Protein AF-A0A3M1Z5N7-F1 (afdb_monomer)

Mean predicted aligned error: 7.73 Å

Secondary structure (DSSP, 8-state):
---PEEEEEGGGTEEEEE-SS--HHHHHHHHHHHHHHHHHH----TTHHHHHHHHHHHEEEEEE---TT--HHHHHHHHHHHHHHTT--HHHHHHHHHHHS-HHHHHHHHHHHHHHTTS----------------

Sequence (135 aa):
MNKTVTKTGLGGILTFHILPYRTVKGDADAMGMAEQIKKITGRDDGWFPLHYSQRLAYTEDIEFEWADNIPDYFKLFETWWDMVKEGVSPAECYMFYIDNVPNQITYEWQEALNDAHKIWKPPSEQMPDEEAEKN

Solvent-accessible surface area (backbone atoms only — not comparable to full-atom values): 7906 Å² total; per-residue (Å²): 132,86,72,66,38,79,42,73,38,86,94,66,33,32,36,38,32,25,50,31,48,73,49,74,66,45,53,50,52,10,48,53,49,23,51,48,29,34,69,72,67,68,58,84,67,76,65,50,48,40,56,53,26,42,52,55,60,40,43,80,46,75,47,80,51,81,56,98,83,60,61,68,59,62,53,46,46,53,54,48,50,49,39,54,76,72,62,52,53,71,44,60,47,46,54,53,40,74,76,51,44,56,68,67,60,56,50,52,53,48,50,48,50,52,61,39,35,70,56,73,53,67,72,75,74,79,66,75,80,90,76,84,85,85,133

pLDDT: mean 83.8, std 15.62, range [37.97, 97.44]

Radius of gyration: 17.46 Å; Cα contacts (8 Å, |Δi|>4): 145; chains: 1; bounding box: 49×44×44 Å

Foldseek 3Di:
DQQWDWDADDVRFKIWGWRLEDDPVLLVQLVVLLVVLCVPVVDCPDCVSSLVSSLVSTTPDMGGRDDPPDDCLVVLVVVLRVCVVVCPRSNVSVVSCVVRPDVRVVVRSSVVHVVSHPPHDDPPPPPPPPPPPDD

Structure (mmCIF, N/CA/C/O backbone):
data_AF-A0A3M1Z5N7-F1
#
_entry.id   AF-A0A3M1Z5N7-F1
#
loop_
_atom_site.group_PDB
_atom_site.id
_atom_site.type_symbol
_atom_site.label_atom_id
_atom_site.label_alt_id
_atom_site.label_comp_id
_atom_site.label_asym_id
_atom_site.label_entity_id
_atom_site.label_seq_id
_atom_site.pdbx_PDB_ins_code
_atom_site.Cartn_x
_atom_site.Cartn_y
_atom_site.Cartn_z
_atom_site.occupancy
_atom_site.B_iso_or_equiv
_atom_site.auth_seq_id
_atom_site.auth_comp_id
_atom_site.auth_asym_id
_atom_site.auth_atom_id
_atom_site.pdbx_PDB_model_num
ATOM 1 N N . MET A 1 1 ? 17.106 14.454 -3.289 1.00 45.56 1 MET A N 1
ATOM 2 C CA . MET A 1 1 ? 16.217 13.491 -3.970 1.00 45.56 1 MET A CA 1
ATOM 3 C C . MET A 1 1 ? 16.535 12.116 -3.428 1.00 45.56 1 MET A C 1
ATOM 5 O O . MET A 1 1 ? 17.665 11.664 -3.585 1.00 45.56 1 MET A O 1
ATOM 9 N N . ASN A 1 2 ? 15.584 11.512 -2.724 1.00 53.91 2 ASN A N 1
ATOM 10 C CA . ASN A 1 2 ? 15.724 10.142 -2.249 1.00 53.91 2 ASN A CA 1
ATOM 11 C C . ASN A 1 2 ? 15.600 9.228 -3.469 1.00 53.91 2 ASN A C 1
ATOM 13 O O . ASN A 1 2 ? 14.726 9.443 -4.300 1.00 53.91 2 ASN A O 1
ATOM 17 N N . LYS A 1 3 ? 16.547 8.30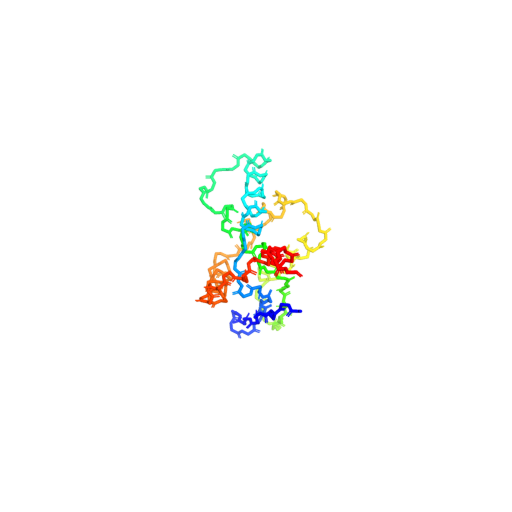7 -3.654 1.00 66.62 3 LYS A N 1
ATOM 18 C CA . LYS A 1 3 ? 16.552 7.428 -4.827 1.00 66.62 3 LYS A CA 1
ATOM 19 C C . LYS A 1 3 ? 15.539 6.315 -4.604 1.00 66.62 3 LYS A C 1
ATOM 21 O O . LYS A 1 3 ? 15.826 5.411 -3.833 1.00 66.62 3 LYS A O 1
ATOM 26 N N . THR A 1 4 ? 14.397 6.378 -5.262 1.00 79.12 4 THR A N 1
ATOM 27 C CA . THR A 1 4 ? 13.425 5.285 -5.320 1.00 79.12 4 THR A CA 1
ATOM 28 C C . THR A 1 4 ? 14.079 4.019 -5.879 1.00 79.12 4 THR A C 1
ATOM 30 O O . THR A 1 4 ? 14.937 4.088 -6.764 1.00 79.12 4 THR A O 1
ATOM 33 N N . VAL A 1 5 ? 13.713 2.859 -5.337 1.00 82.44 5 VAL A N 1
ATOM 34 C CA . VAL A 1 5 ? 14.120 1.550 -5.850 1.00 82.44 5 VAL A CA 1
ATOM 35 C C . VAL A 1 5 ? 12.963 0.962 -6.633 1.00 82.44 5 VAL A C 1
ATOM 37 O O . VAL A 1 5 ? 11.873 0.774 -6.103 1.00 82.44 5 VAL A O 1
ATOM 40 N N . THR A 1 6 ? 13.241 0.636 -7.887 1.00 85.69 6 THR A N 1
ATOM 41 C CA . THR A 1 6 ? 12.292 -0.007 -8.788 1.00 85.69 6 THR A CA 1
ATOM 42 C C . THR A 1 6 ? 12.405 -1.526 -8.662 1.00 85.69 6 THR A C 1
ATOM 44 O O . THR A 1 6 ? 13.504 -2.088 -8.748 1.00 85.69 6 THR A O 1
ATOM 47 N N . LYS A 1 7 ? 11.276 -2.202 -8.436 1.00 81.44 7 LYS A N 1
ATOM 48 C CA . LYS A 1 7 ? 11.183 -3.665 -8.335 1.00 81.44 7 LYS A CA 1
ATOM 49 C C . LYS A 1 7 ? 10.051 -4.183 -9.204 1.00 81.44 7 LYS A C 1
ATOM 51 O O . LYS A 1 7 ? 8.897 -3.860 -8.963 1.00 81.44 7 LYS A O 1
ATOM 56 N N . THR A 1 8 ? 10.382 -5.034 -10.164 1.00 81.06 8 THR A N 1
ATOM 57 C CA . THR A 1 8 ? 9.388 -5.678 -11.023 1.00 81.06 8 THR A CA 1
ATOM 58 C C . THR A 1 8 ? 8.936 -7.009 -10.413 1.00 81.06 8 THR A C 1
ATOM 60 O O . THR A 1 8 ? 9.777 -7.826 -10.034 1.00 81.06 8 THR A O 1
ATOM 63 N N . GLY A 1 9 ? 7.623 -7.213 -10.304 1.00 75.19 9 GLY A N 1
ATOM 64 C CA . GLY A 1 9 ? 6.963 -8.423 -9.806 1.00 75.19 9 GLY A CA 1
ATOM 65 C C . GLY A 1 9 ? 6.115 -9.118 -10.881 1.00 75.19 9 GLY A C 1
ATOM 66 O O . GLY A 1 9 ? 6.012 -8.645 -12.014 1.00 75.19 9 GLY A O 1
ATOM 67 N N . LEU A 1 10 ? 5.525 -10.266 -10.532 1.00 70.31 10 LEU A N 1
ATOM 68 C CA . LEU A 1 10 ? 4.569 -11.039 -11.340 1.00 70.31 10 LEU A CA 1
ATOM 69 C C . LEU A 1 10 ? 4.993 -11.279 -12.799 1.00 70.31 10 LEU A C 1
ATOM 71 O O . LEU A 1 10 ? 4.208 -11.139 -13.735 1.00 70.31 10 LEU A O 1
ATOM 75 N N . GLY A 1 11 ? 6.256 -11.646 -13.017 1.00 67.88 11 GLY A N 1
ATOM 76 C CA . GLY A 1 11 ? 6.748 -11.975 -14.358 1.00 67.88 11 GLY A CA 1
ATOM 77 C C . GLY A 1 11 ? 6.873 -10.779 -15.308 1.00 67.88 11 GLY A C 1
ATOM 78 O O . GLY A 1 11 ? 6.934 -10.993 -16.515 1.00 67.88 11 GLY A O 1
ATOM 79 N N . GLY A 1 12 ? 6.931 -9.547 -14.788 1.00 76.00 12 GLY A N 1
ATOM 80 C CA . GLY A 1 12 ? 7.161 -8.346 -15.598 1.00 76.00 12 GLY A CA 1
ATOM 81 C C . GLY A 1 12 ? 6.019 -7.333 -15.590 1.00 76.00 12 GLY A C 1
ATOM 82 O O . GLY A 1 12 ? 6.225 -6.214 -16.028 1.00 76.00 12 GLY A O 1
ATOM 83 N N . ILE A 1 13 ? 4.836 -7.713 -15.105 1.00 85.25 13 ILE A N 1
ATOM 84 C CA . ILE A 1 13 ? 3.598 -6.941 -15.319 1.00 85.25 13 ILE A CA 1
ATOM 85 C C . ILE A 1 13 ? 3.318 -5.885 -14.245 1.00 85.25 13 ILE A C 1
ATOM 87 O O . ILE A 1 13 ? 2.443 -5.047 -14.432 1.00 85.25 13 ILE A O 1
ATOM 91 N N . LEU A 1 14 ? 4.015 -5.947 -13.108 1.00 87.81 14 LEU A N 1
ATOM 92 C CA . LEU A 1 14 ? 3.936 -4.939 -12.054 1.00 87.81 14 LEU A CA 1
ATOM 93 C C . LEU A 1 14 ? 5.319 -4.385 -11.785 1.00 87.81 14 LEU A C 1
ATOM 95 O O . LEU A 1 14 ? 6.253 -5.160 -11.585 1.00 87.81 14 LEU A O 1
ATOM 99 N N . THR A 1 15 ? 5.425 -3.071 -11.661 1.00 90.94 15 THR A N 1
ATOM 100 C CA . THR A 1 15 ? 6.653 -2.415 -11.225 1.00 90.94 15 THR A CA 1
ATOM 101 C C . THR A 1 15 ? 6.359 -1.524 -10.024 1.00 90.94 15 THR A C 1
ATOM 103 O O . THR A 1 15 ? 5.608 -0.561 -10.112 1.00 90.94 15 THR A O 1
ATOM 106 N N . PHE A 1 16 ? 6.952 -1.859 -8.879 1.00 91.50 16 PHE A N 1
ATOM 107 C CA . PHE A 1 16 ? 6.838 -1.104 -7.636 1.00 91.50 16 PHE A CA 1
ATOM 108 C C . PHE A 1 16 ? 7.968 -0.081 -7.527 1.00 91.50 16 PHE A C 1
ATOM 110 O O . PHE A 1 16 ? 9.147 -0.431 -7.654 1.00 91.50 16 PHE A O 1
ATOM 117 N N . HIS A 1 17 ? 7.609 1.156 -7.209 1.00 92.56 17 HIS A N 1
ATOM 118 C CA . HIS A 1 17 ? 8.526 2.252 -6.918 1.00 92.56 17 HIS A CA 1
ATOM 119 C C . HIS A 1 17 ? 8.552 2.485 -5.413 1.00 92.56 17 HIS A C 1
ATOM 121 O O . HIS A 1 17 ? 7.606 3.009 -4.833 1.00 92.56 17 HIS A O 1
ATOM 127 N N . ILE A 1 18 ? 9.615 2.021 -4.761 1.00 91.00 18 ILE A N 1
ATOM 128 C CA . ILE A 1 18 ? 9.675 1.882 -3.304 1.00 91.00 18 ILE A CA 1
ATOM 129 C C . ILE A 1 18 ? 10.743 2.801 -2.711 1.00 91.00 18 ILE A C 1
ATOM 131 O O . ILE A 1 18 ? 11.869 2.883 -3.212 1.00 91.00 18 ILE A O 1
ATOM 135 N N . LEU A 1 19 ? 10.425 3.442 -1.587 1.00 88.38 19 LEU A N 1
ATOM 136 C CA . LEU A 1 19 ? 11.416 4.140 -0.772 1.00 88.38 19 LEU A CA 1
ATOM 137 C C . LEU A 1 19 ? 12.437 3.129 -0.216 1.00 88.38 19 LEU A C 1
ATOM 139 O O . LEU A 1 19 ? 12.051 2.189 0.469 1.00 88.38 19 LEU A O 1
ATOM 143 N N . PRO A 1 20 ? 13.753 3.290 -0.442 1.00 82.81 20 PRO A N 1
ATOM 144 C CA . PRO A 1 20 ? 14.743 2.273 -0.062 1.00 82.81 20 PRO A CA 1
ATOM 145 C C . PRO A 1 20 ? 15.045 2.181 1.437 1.00 82.81 20 PRO A C 1
ATOM 147 O O . PRO A 1 20 ? 15.872 1.369 1.846 1.00 82.81 20 PRO A O 1
ATOM 150 N N . TYR A 1 21 ? 14.447 3.024 2.273 1.00 82.56 21 TYR A N 1
ATOM 151 C CA . TYR A 1 21 ? 14.736 3.056 3.701 1.00 82.56 21 TYR A CA 1
ATOM 152 C C . TYR A 1 21 ? 13.471 3.317 4.512 1.00 82.56 21 TYR A C 1
ATOM 154 O O . TYR A 1 21 ? 12.559 4.034 4.100 1.00 82.56 21 TYR A O 1
ATOM 162 N N . ARG A 1 22 ? 13.478 2.782 5.733 1.00 84.81 22 ARG A N 1
ATOM 163 C CA . ARG A 1 22 ? 12.451 3.052 6.736 1.00 84.81 22 ARG A CA 1
ATOM 164 C C . ARG A 1 22 ? 12.778 4.315 7.517 1.00 84.81 22 ARG A C 1
ATOM 166 O O . ARG A 1 22 ? 13.941 4.649 7.736 1.00 84.81 22 ARG A O 1
ATOM 173 N N . THR A 1 23 ? 11.734 4.988 7.969 1.00 84.88 23 THR A N 1
ATOM 174 C CA . THR A 1 23 ? 11.813 6.181 8.816 1.00 84.88 23 THR A CA 1
ATOM 175 C C . THR A 1 23 ? 10.838 6.040 9.972 1.00 84.88 23 THR A C 1
ATOM 177 O O . THR A 1 23 ? 9.774 5.442 9.808 1.00 84.88 23 THR A O 1
ATOM 180 N N . VAL A 1 24 ? 11.170 6.642 11.119 1.00 86.81 24 VAL A N 1
ATOM 181 C CA . VAL A 1 24 ? 10.281 6.671 12.293 1.00 86.81 24 VAL A CA 1
ATOM 182 C C . VAL A 1 24 ? 8.921 7.263 11.924 1.00 86.81 24 VAL A C 1
ATOM 184 O O . VAL A 1 24 ? 7.890 6.718 12.304 1.00 86.81 24 VAL A O 1
ATOM 187 N N . LYS A 1 25 ? 8.909 8.338 11.123 1.00 87.94 25 LYS A N 1
ATOM 188 C CA . LYS A 1 25 ? 7.668 8.955 10.644 1.00 87.94 25 LYS A CA 1
ATOM 189 C C . LYS A 1 25 ? 6.834 7.988 9.795 1.00 87.94 25 LYS 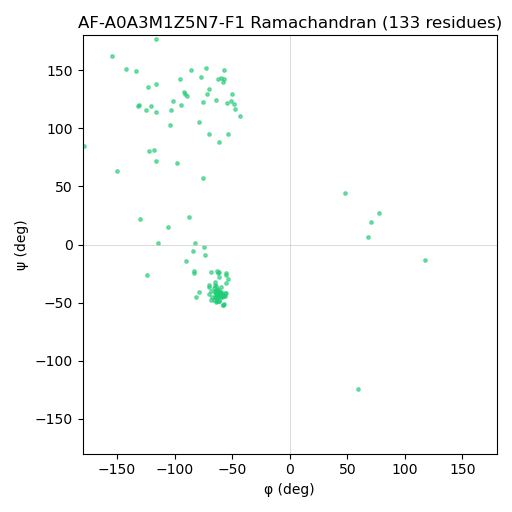A C 1
ATOM 191 O O . LYS A 1 25 ? 5.649 7.853 10.059 1.00 87.94 25 LYS A O 1
ATOM 196 N N . GLY A 1 26 ? 7.435 7.311 8.813 1.00 89.12 26 GLY A N 1
ATOM 197 C CA . GLY A 1 26 ? 6.699 6.387 7.942 1.00 89.12 26 GLY A CA 1
ATOM 198 C C . GLY A 1 26 ? 6.095 5.210 8.711 1.00 89.12 26 GLY A C 1
ATOM 199 O O . GLY A 1 26 ? 4.956 4.825 8.462 1.00 89.12 26 GLY A O 1
ATOM 200 N N . ASP A 1 27 ? 6.814 4.691 9.710 1.00 91.50 27 ASP A N 1
ATOM 201 C CA . ASP A 1 27 ? 6.293 3.636 10.580 1.00 91.50 27 ASP A CA 1
ATOM 202 C C . ASP A 1 27 ? 5.153 4.145 11.477 1.00 91.50 27 ASP A C 1
ATOM 204 O O . ASP A 1 27 ? 4.152 3.449 11.650 1.00 91.50 27 ASP A O 1
ATOM 208 N N . ALA A 1 28 ? 5.262 5.368 12.006 1.00 92.19 28 ALA A N 1
ATOM 209 C CA . ALA A 1 28 ? 4.193 5.996 12.780 1.00 92.19 28 ALA A CA 1
ATOM 210 C C . ALA A 1 28 ? 2.937 6.258 11.928 1.00 92.19 28 ALA A C 1
ATOM 212 O O . ALA A 1 28 ? 1.826 5.983 12.381 1.00 92.19 28 ALA A O 1
ATOM 213 N N . ASP A 1 29 ? 3.104 6.726 10.686 1.00 92.88 29 ASP A N 1
ATOM 214 C CA . ASP A 1 29 ? 2.003 6.920 9.736 1.00 92.88 29 ASP A CA 1
ATOM 215 C C . ASP A 1 29 ? 1.309 5.576 9.433 1.00 92.88 29 ASP A C 1
ATOM 217 O O . ASP A 1 29 ? 0.079 5.483 9.466 1.00 92.88 29 ASP A O 1
ATOM 221 N N . ALA A 1 30 ? 2.087 4.509 9.208 1.00 94.88 30 ALA A N 1
ATOM 222 C CA . ALA A 1 30 ? 1.557 3.168 8.965 1.00 94.88 30 ALA A CA 1
ATOM 223 C C . ALA A 1 30 ? 0.785 2.613 10.175 1.00 94.88 30 ALA A C 1
ATOM 225 O O . ALA A 1 30 ? -0.291 2.030 10.012 1.00 94.88 30 ALA A O 1
ATOM 226 N N . MET A 1 31 ? 1.301 2.816 11.392 1.00 95.81 31 MET A N 1
ATOM 227 C CA . MET A 1 31 ? 0.603 2.448 12.626 1.00 95.81 31 MET A CA 1
ATOM 228 C C . MET A 1 31 ? -0.716 3.210 12.778 1.00 95.81 31 MET A C 1
ATOM 230 O O . MET A 1 31 ? -1.753 2.586 13.001 1.00 95.81 31 MET A O 1
ATOM 234 N N . GLY A 1 32 ? -0.702 4.534 12.590 1.00 95.50 32 GLY A N 1
ATOM 235 C CA . GLY A 1 32 ? -1.909 5.360 12.675 1.00 95.50 32 GLY A CA 1
ATOM 236 C C . GLY A 1 32 ? -2.976 4.946 11.657 1.00 95.50 32 GLY A C 1
ATOM 237 O O . GLY A 1 32 ? -4.156 4.838 11.995 1.00 95.50 32 GLY A O 1
ATOM 238 N N . MET A 1 33 ? -2.564 4.624 10.427 1.00 95.88 33 MET A N 1
ATOM 239 C CA . MET A 1 33 ? -3.466 4.097 9.402 1.00 95.88 33 MET A CA 1
ATOM 240 C C . MET A 1 33 ? -4.059 2.740 9.805 1.00 95.88 33 MET A C 1
ATOM 242 O O . MET A 1 33 ? -5.265 2.534 9.674 1.00 95.88 33 MET A O 1
ATOM 246 N N . ALA A 1 34 ? -3.243 1.818 10.326 1.00 96.38 34 ALA A N 1
ATOM 247 C CA . ALA A 1 34 ? -3.714 0.505 10.766 1.00 96.38 34 ALA A CA 1
ATOM 248 C C . ALA A 1 34 ? -4.742 0.609 11.909 1.00 96.38 34 ALA A C 1
ATOM 250 O O . ALA A 1 34 ? -5.766 -0.079 11.894 1.00 96.38 34 ALA A O 1
ATOM 251 N N . GLU A 1 35 ? -4.513 1.508 12.869 1.00 95.00 35 GLU A N 1
ATOM 252 C CA . GLU A 1 35 ? -5.467 1.802 13.944 1.00 95.00 35 GLU A CA 1
ATOM 253 C C . GLU A 1 35 ? -6.778 2.384 13.404 1.00 95.00 35 GLU A C 1
ATOM 255 O O . GLU A 1 35 ? -7.862 1.974 13.829 1.00 95.00 35 GLU A O 1
ATOM 260 N N . GLN A 1 36 ? -6.701 3.299 12.433 1.00 94.75 36 GLN A N 1
ATOM 261 C CA . GLN A 1 36 ? -7.879 3.874 11.786 1.00 94.75 36 GLN A CA 1
ATOM 262 C C . GLN A 1 36 ? -8.692 2.812 11.035 1.00 94.75 36 GLN A C 1
ATOM 264 O O . GLN A 1 36 ? -9.915 2.765 11.189 1.00 94.75 36 GLN A O 1
ATOM 269 N N . ILE A 1 37 ? -8.031 1.935 10.273 1.00 95.75 37 ILE A N 1
ATOM 270 C CA . ILE A 1 37 ? -8.671 0.810 9.577 1.00 95.75 37 ILE A CA 1
ATOM 271 C C . ILE A 1 37 ? -9.410 -0.068 10.587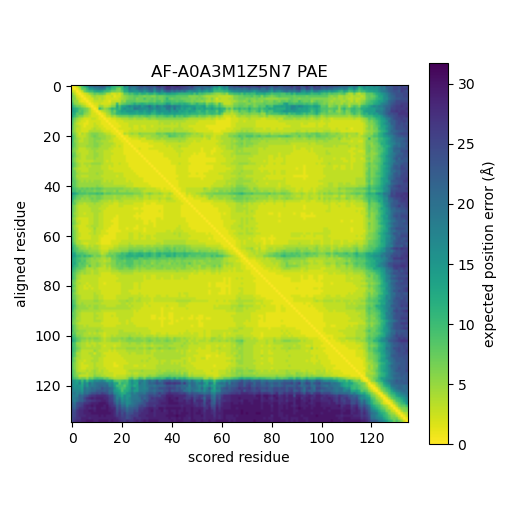 1.00 95.75 37 ILE A C 1
ATOM 273 O O . ILE A 1 37 ? -10.607 -0.317 10.421 1.00 95.75 37 ILE A O 1
ATOM 277 N N . LYS A 1 38 ? -8.740 -0.481 11.671 1.00 94.62 38 LYS A N 1
ATOM 278 C CA . LYS A 1 38 ? -9.349 -1.319 12.714 1.00 94.62 38 LYS A CA 1
ATOM 279 C C . LYS A 1 38 ? -10.555 -0.636 13.357 1.00 94.62 38 LYS A C 1
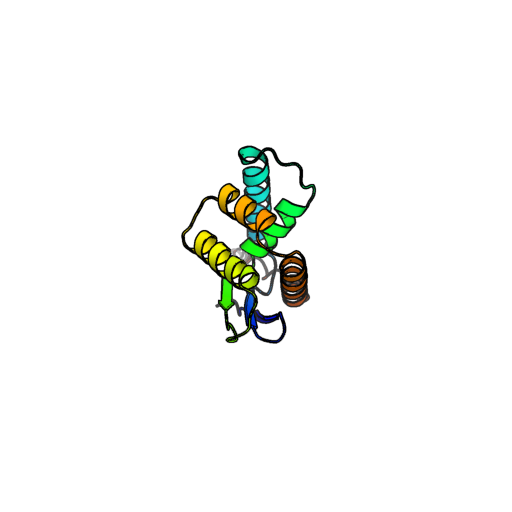ATOM 281 O O . LYS A 1 38 ? -11.600 -1.259 13.530 1.00 94.62 38 LYS A O 1
ATOM 286 N N . LYS A 1 39 ? -10.440 0.656 13.671 1.00 94.75 39 LYS A N 1
ATOM 287 C CA . LYS A 1 39 ? -11.511 1.440 14.296 1.00 94.75 39 LYS A CA 1
ATOM 288 C C . LYS A 1 39 ? -12.752 1.572 13.408 1.00 94.75 39 LYS A C 1
ATOM 290 O O . LYS A 1 39 ? -13.859 1.521 13.933 1.00 94.75 39 LYS A O 1
ATOM 295 N N . ILE A 1 40 ? -12.580 1.778 12.101 1.00 95.75 40 ILE A N 1
ATOM 296 C CA . ILE A 1 40 ? -13.695 2.006 11.166 1.00 95.75 40 ILE A CA 1
ATOM 297 C C . ILE A 1 40 ? -14.341 0.687 10.740 1.00 95.75 40 ILE A C 1
ATOM 299 O O . ILE A 1 40 ? -15.563 0.575 10.729 1.00 95.75 40 ILE A O 1
ATOM 303 N N . THR A 1 41 ? -13.528 -0.310 10.392 1.00 95.12 41 THR A N 1
ATOM 304 C CA . THR A 1 41 ? -14.021 -1.588 9.855 1.00 95.12 41 THR A CA 1
ATOM 305 C C . THR A 1 41 ? -14.465 -2.564 10.943 1.00 95.12 41 THR A C 1
ATOM 307 O O . THR A 1 41 ? -15.229 -3.484 10.667 1.00 95.12 41 THR A O 1
ATOM 310 N N . GLY A 1 42 ? -13.965 -2.406 12.174 1.00 93.38 42 GLY A N 1
ATOM 311 C CA . GLY A 1 42 ? -14.196 -3.341 13.276 1.00 93.38 42 GLY A CA 1
ATOM 312 C C . GLY A 1 42 ? -13.530 -4.711 13.095 1.00 93.38 42 GLY A C 1
ATOM 313 O O . GLY A 1 42 ? -13.769 -5.608 13.902 1.00 93.38 42 GLY A O 1
ATOM 314 N N . ARG A 1 43 ? -12.709 -4.895 12.052 1.00 91.06 43 ARG A N 1
ATOM 315 C CA . ARG A 1 43 ? -12.048 -6.169 11.750 1.00 91.06 43 ARG A CA 1
ATOM 316 C C . ARG A 1 43 ? -10.855 -6.419 12.665 1.00 91.06 43 ARG A C 1
ATOM 318 O O . ARG A 1 43 ? -10.101 -5.502 12.991 1.00 91.06 43 ARG A O 1
ATOM 325 N N . ASP A 1 44 ? -10.656 -7.683 13.030 1.00 88.06 44 ASP A N 1
ATOM 326 C CA . ASP A 1 44 ? -9.489 -8.139 13.786 1.00 88.06 44 ASP A CA 1
ATOM 327 C C . ASP A 1 44 ? -8.653 -9.117 12.954 1.00 88.06 44 ASP A C 1
ATOM 329 O O . ASP A 1 44 ? -8.623 -10.320 13.192 1.00 88.06 44 ASP A O 1
ATOM 333 N N . ASP A 1 45 ? -7.972 -8.574 11.944 1.00 90.25 45 ASP A N 1
ATOM 334 C CA . ASP A 1 45 ? -7.112 -9.328 11.020 1.00 90.25 45 ASP A CA 1
ATOM 335 C C . ASP A 1 45 ? -5.663 -9.470 11.554 1.00 90.25 45 ASP A C 1
ATOM 337 O O . ASP A 1 45 ? -4.698 -9.624 10.798 1.00 90.25 45 ASP A O 1
ATOM 341 N N . GLY A 1 46 ? -5.478 -9.371 12.876 1.00 91.12 46 GLY A N 1
ATOM 342 C CA . GLY A 1 46 ? -4.171 -9.439 13.531 1.00 91.12 46 GLY A CA 1
ATOM 343 C C . GLY A 1 46 ? -3.205 -8.349 13.050 1.00 91.12 46 GLY A C 1
ATOM 344 O O . GLY A 1 46 ? -3.507 -7.160 13.116 1.00 91.12 46 GLY A O 1
ATOM 345 N N . TRP A 1 47 ? -2.025 -8.757 12.573 1.00 90.06 47 TRP A N 1
ATOM 346 C CA . TRP A 1 47 ? -0.971 -7.852 12.085 1.00 90.06 47 TRP A CA 1
ATOM 347 C C . TRP A 1 47 ? -1.152 -7.417 10.626 1.00 90.06 47 TRP A C 1
ATOM 349 O O . TRP A 1 47 ? -0.391 -6.584 10.132 1.00 90.06 47 TRP A O 1
ATOM 359 N N . PHE A 1 48 ? -2.145 -7.964 9.920 1.00 91.31 48 PHE A N 1
ATOM 360 C CA . PHE A 1 48 ? -2.319 -7.705 8.495 1.00 91.31 48 PHE A CA 1
ATOM 361 C C . PHE A 1 48 ? -2.557 -6.223 8.155 1.00 91.31 48 PHE A C 1
ATOM 363 O O . PHE A 1 48 ? -1.888 -5.739 7.238 1.00 91.31 48 PHE A O 1
ATOM 370 N N . PRO A 1 49 ? -3.391 -5.458 8.896 1.00 93.88 49 PRO A N 1
ATOM 371 C CA . PRO A 1 49 ? -3.564 -4.030 8.641 1.00 93.88 49 PRO A CA 1
ATOM 372 C C . PRO A 1 49 ? -2.255 -3.250 8.772 1.00 93.88 49 PRO A C 1
ATOM 374 O O . PRO A 1 49 ? -2.007 -2.351 7.980 1.00 93.88 49 PRO A O 1
ATOM 377 N N . LEU A 1 50 ? -1.380 -3.618 9.716 1.00 93.69 50 LEU A N 1
ATOM 378 C CA . LEU A 1 50 ? -0.081 -2.960 9.860 1.00 93.69 50 LEU A CA 1
ATOM 379 C C . LEU A 1 50 ? 0.814 -3.226 8.648 1.00 93.69 50 LEU A C 1
ATOM 381 O O . LEU A 1 50 ? 1.376 -2.287 8.094 1.00 93.69 50 LEU A O 1
ATOM 385 N N . HIS A 1 51 ? 0.921 -4.480 8.204 1.00 91.94 51 HIS A N 1
ATOM 386 C CA . HIS A 1 51 ? 1.719 -4.812 7.022 1.00 91.94 51 HIS A CA 1
ATOM 387 C C . HIS A 1 51 ? 1.174 -4.153 5.751 1.00 91.94 51 HIS A C 1
ATOM 389 O O . HIS A 1 51 ? 1.949 -3.653 4.941 1.00 91.94 51 HIS A O 1
ATOM 395 N N . TYR A 1 52 ? -0.150 -4.101 5.593 1.00 94.75 52 TYR A N 1
ATOM 396 C CA . TYR A 1 52 ? -0.801 -3.353 4.519 1.00 94.75 52 TYR A CA 1
ATOM 397 C C . TYR A 1 52 ? -0.430 -1.865 4.558 1.00 94.75 52 TYR A C 1
ATOM 399 O O . TYR A 1 52 ? 0.066 -1.331 3.566 1.00 94.75 52 TYR A O 1
ATOM 407 N N . SER A 1 53 ? -0.584 -1.219 5.714 1.00 95.38 53 SER A N 1
ATOM 408 C CA . SER A 1 53 ? -0.270 0.201 5.878 1.00 95.38 53 SER A CA 1
ATOM 409 C C . SER A 1 53 ? 1.214 0.504 5.669 1.00 95.38 53 SER A C 1
ATOM 411 O O . SER A 1 53 ? 1.552 1.539 5.107 1.00 95.38 53 SER A O 1
ATOM 413 N N . GLN A 1 54 ? 2.116 -0.397 6.073 1.00 93.56 54 GLN A N 1
ATOM 414 C CA . GLN A 1 54 ? 3.554 -0.258 5.817 1.00 93.56 54 GLN A CA 1
ATOM 415 C C . GLN A 1 54 ? 3.865 -0.305 4.324 1.00 93.56 54 GLN A C 1
ATOM 417 O O . GLN A 1 54 ? 4.637 0.513 3.831 1.00 93.56 54 GLN A O 1
ATOM 422 N N . ARG A 1 55 ? 3.258 -1.242 3.592 1.00 93.56 55 ARG A N 1
ATOM 423 C CA . ARG A 1 55 ? 3.432 -1.323 2.142 1.00 93.56 55 ARG A CA 1
ATOM 424 C C . ARG A 1 55 ? 2.985 -0.030 1.459 1.00 93.56 55 ARG A C 1
ATOM 426 O O . ARG A 1 55 ? 3.728 0.487 0.632 1.00 93.56 55 ARG A O 1
ATOM 433 N N . LEU A 1 56 ? 1.855 0.545 1.872 1.00 94.06 56 LEU A N 1
ATOM 434 C CA . LEU A 1 56 ? 1.406 1.854 1.388 1.00 94.06 56 LEU A CA 1
ATOM 435 C C . LEU A 1 56 ? 2.363 2.993 1.748 1.00 94.06 56 LEU A C 1
ATOM 437 O O . LEU A 1 56 ? 2.734 3.772 0.881 1.00 94.06 56 LEU A O 1
ATOM 441 N N . ALA A 1 57 ? 2.792 3.080 3.007 1.00 93.00 57 ALA A N 1
ATOM 442 C CA . ALA A 1 57 ? 3.633 4.178 3.485 1.00 93.00 57 ALA A CA 1
ATOM 443 C C . ALA A 1 57 ? 4.996 4.268 2.773 1.00 93.00 57 ALA A C 1
ATOM 445 O O . ALA A 1 57 ? 5.609 5.334 2.751 1.00 93.00 57 ALA A O 1
ATOM 446 N N . TYR A 1 58 ? 5.477 3.154 2.213 1.00 92.19 58 TYR A N 1
ATOM 447 C CA . TYR A 1 58 ? 6.791 3.063 1.575 1.00 92.19 58 TYR A CA 1
ATOM 448 C C . TYR A 1 58 ? 6.746 2.807 0.064 1.00 92.19 58 TYR A C 1
ATOM 450 O O . TYR A 1 58 ? 7.806 2.711 -0.555 1.00 92.19 58 TYR A O 1
ATOM 458 N N . THR A 1 59 ? 5.560 2.723 -0.539 1.00 93.25 59 THR A N 1
ATOM 459 C CA . THR A 1 59 ? 5.404 2.606 -1.995 1.00 93.25 59 THR A CA 1
ATOM 460 C C . THR A 1 59 ? 4.976 3.955 -2.547 1.00 93.25 59 THR A C 1
ATOM 462 O O . THR A 1 59 ? 3.907 4.452 -2.207 1.00 93.25 59 THR A O 1
ATOM 465 N N . GLU A 1 60 ? 5.827 4.560 -3.370 1.00 92.94 60 GLU A N 1
ATOM 466 C CA . GLU A 1 60 ? 5.554 5.847 -4.011 1.00 92.94 60 GLU A CA 1
ATOM 467 C C . GLU A 1 60 ? 4.622 5.684 -5.209 1.00 92.94 60 GLU A C 1
ATOM 469 O O . GLU A 1 60 ? 3.720 6.496 -5.392 1.00 92.94 60 GLU A O 1
ATOM 474 N N . ASP A 1 61 ? 4.835 4.636 -6.008 1.00 94.56 61 ASP A N 1
ATOM 475 C CA . ASP A 1 61 ? 3.995 4.330 -7.161 1.00 94.56 61 ASP A CA 1
ATOM 476 C C . ASP A 1 61 ? 4.012 2.838 -7.522 1.00 94.56 61 ASP A C 1
ATOM 478 O O . ASP A 1 61 ? 4.904 2.082 -7.116 1.00 9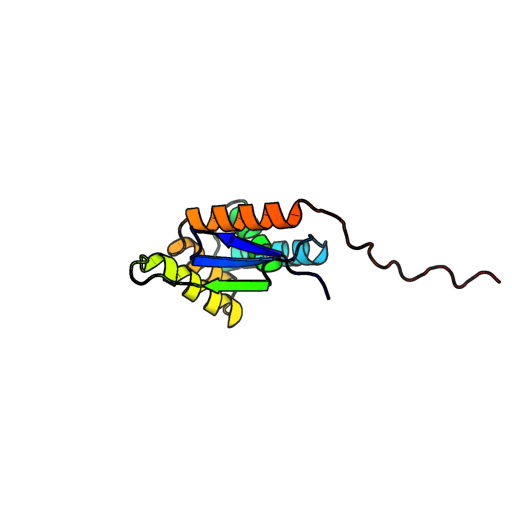4.56 61 ASP A O 1
ATOM 482 N N . ILE A 1 62 ? 3.010 2.426 -8.294 1.00 93.25 62 ILE A N 1
ATOM 483 C CA . ILE A 1 62 ? 2.896 1.104 -8.902 1.00 93.25 62 ILE A CA 1
ATOM 484 C C . ILE A 1 62 ? 2.534 1.302 -10.372 1.00 93.25 62 ILE A C 1
ATOM 486 O O . ILE A 1 62 ? 1.487 1.861 -10.696 1.00 93.25 62 I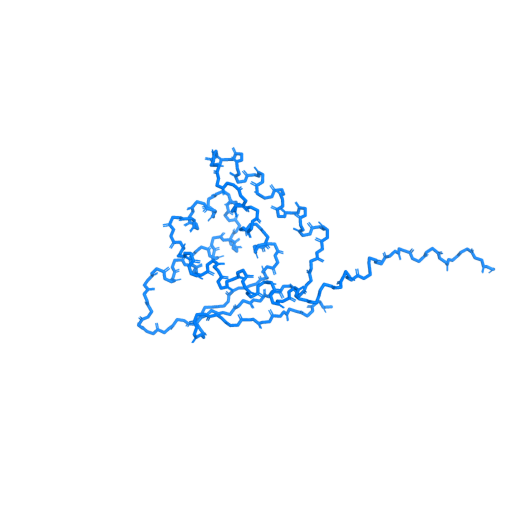LE A O 1
ATOM 490 N N . GLU A 1 63 ? 3.399 0.819 -11.254 1.00 93.00 63 GLU A N 1
ATOM 491 C CA . GLU A 1 63 ? 3.153 0.769 -12.690 1.00 93.00 63 GLU A CA 1
ATOM 492 C C . GLU A 1 63 ? 2.601 -0.602 -13.084 1.00 93.00 63 GLU A C 1
ATOM 494 O O . GLU A 1 63 ? 3.028 -1.642 -12.567 1.00 93.00 63 GLU A O 1
ATOM 499 N N . PHE A 1 64 ? 1.667 -0.585 -14.033 1.00 90.94 64 PHE A N 1
ATOM 500 C CA . PHE A 1 64 ? 0.945 -1.756 -14.508 1.00 90.94 64 PHE A CA 1
ATOM 501 C C . PHE A 1 64 ? 1.187 -1.942 -16.007 1.00 90.94 64 PHE A C 1
ATOM 503 O O . PHE A 1 64 ? 0.839 -1.086 -16.819 1.00 90.94 64 PHE A O 1
ATOM 510 N N . GLU A 1 65 ? 1.763 -3.081 -16.379 1.00 89.50 65 GLU A N 1
ATOM 511 C CA . GLU A 1 65 ? 2.014 -3.474 -17.765 1.00 89.50 65 GLU A CA 1
ATOM 512 C C . GLU A 1 65 ? 1.226 -4.749 -18.083 1.00 89.50 65 GLU A C 1
ATOM 514 O O . GLU A 1 65 ? 1.729 -5.874 -18.024 1.00 89.50 65 GLU A O 1
ATOM 519 N N . TRP A 1 66 ? -0.061 -4.583 -18.386 1.00 86.50 66 TRP A N 1
ATOM 520 C CA . TRP A 1 66 ? -0.949 -5.713 -18.636 1.00 86.50 66 TRP A CA 1
ATOM 521 C C . TRP A 1 66 ? -0.722 -6.354 -20.005 1.00 86.50 66 TRP A C 1
ATOM 523 O O . TRP A 1 66 ? -0.889 -5.720 -21.044 1.00 86.50 66 TRP A O 1
ATOM 533 N N . ALA A 1 67 ? -0.426 -7.654 -20.004 1.00 84.31 67 ALA A N 1
ATOM 534 C CA . ALA A 1 67 ? -0.495 -8.479 -21.204 1.00 84.31 67 ALA A CA 1
ATOM 535 C C . ALA A 1 67 ? -1.958 -8.749 -21.611 1.00 84.31 67 ALA A C 1
ATOM 537 O O . ALA A 1 67 ? -2.840 -8.846 -20.755 1.00 84.31 67 ALA A O 1
ATOM 538 N N . ASP A 1 68 ? -2.206 -8.962 -22.908 1.00 83.94 68 ASP A N 1
ATOM 539 C CA . ASP A 1 68 ? -3.553 -9.173 -23.475 1.00 83.94 68 ASP A CA 1
ATOM 540 C C . ASP A 1 68 ? -4.340 -10.328 -22.827 1.00 83.94 68 ASP A C 1
ATOM 542 O O . ASP A 1 68 ? -5.570 -10.341 -22.840 1.00 83.94 68 ASP A O 1
ATOM 546 N N . ASN A 1 69 ? -3.643 -11.314 -22.261 1.00 84.94 69 ASN A N 1
ATOM 547 C CA . ASN A 1 69 ? -4.221 -12.512 -21.656 1.00 84.94 69 ASN A CA 1
ATOM 548 C C . ASN A 1 69 ? -4.188 -12.508 -20.119 1.00 84.94 69 ASN A C 1
ATOM 550 O O . ASN A 1 69 ? -4.355 -13.571 -19.512 1.00 84.94 69 ASN A O 1
ATOM 554 N N . ILE A 1 70 ? -3.948 -11.357 -19.480 1.00 83.88 70 ILE A N 1
ATOM 555 C CA . ILE A 1 70 ? -3.904 -11.298 -18.020 1.00 83.88 70 ILE A CA 1
ATOM 556 C C . ILE A 1 70 ? -5.311 -11.499 -17.423 1.00 83.88 70 ILE A C 1
ATOM 558 O O . ILE A 1 70 ? -6.274 -10.886 -17.894 1.00 83.88 70 ILE A O 1
ATOM 562 N N . PRO A 1 71 ? -5.469 -12.341 -16.385 1.00 82.00 71 PRO A N 1
ATOM 563 C CA . PRO A 1 71 ? -6.740 -12.466 -15.682 1.00 82.00 71 PRO A CA 1
ATOM 564 C C . PRO A 1 71 ? -7.231 -11.135 -15.096 1.00 82.00 71 PRO A C 1
ATOM 566 O O . PRO A 1 71 ? -6.455 -10.390 -14.501 1.00 82.00 71 PRO A O 1
ATOM 569 N N . ASP A 1 72 ? -8.538 -10.872 -15.181 1.00 83.94 72 ASP A N 1
ATOM 570 C CA . ASP A 1 72 ? -9.123 -9.590 -14.752 1.00 83.94 72 ASP A CA 1
ATOM 571 C C . ASP A 1 72 ? -8.938 -9.288 -13.259 1.00 83.94 72 ASP A C 1
ATOM 573 O O . ASP A 1 72 ? -8.885 -8.125 -12.870 1.00 83.94 72 ASP A O 1
ATOM 577 N N . TYR A 1 73 ? -8.761 -10.308 -12.414 1.00 77.69 73 TYR A N 1
ATOM 578 C CA . TYR A 1 73 ? -8.480 -10.082 -10.996 1.00 77.69 73 TYR A CA 1
ATOM 579 C C . TYR A 1 73 ? -7.145 -9.354 -10.762 1.00 77.69 73 TYR A C 1
ATOM 581 O O . TYR A 1 73 ? -6.982 -8.713 -9.729 1.00 77.69 73 TYR A O 1
ATOM 589 N N . PHE A 1 74 ? -6.190 -9.412 -11.700 1.00 81.81 74 PHE A N 1
ATOM 590 C CA . PHE A 1 74 ? -4.970 -8.608 -11.602 1.00 81.81 74 PHE A CA 1
ATOM 591 C C . PHE A 1 74 ? -5.263 -7.121 -11.825 1.00 81.81 74 PHE A C 1
ATOM 593 O O . PHE A 1 74 ? -4.700 -6.284 -11.127 1.00 81.81 74 PHE A O 1
ATOM 600 N N . LYS A 1 75 ? -6.216 -6.786 -12.701 1.00 86.94 75 LYS A N 1
ATOM 601 C CA . LYS A 1 75 ? -6.654 -5.399 -12.934 1.00 86.94 75 LYS A CA 1
ATOM 602 C C . LYS A 1 75 ? -7.398 -4.810 -11.735 1.00 86.94 75 LYS A C 1
ATOM 604 O O . LYS A 1 75 ? -7.386 -3.599 -11.544 1.00 86.94 75 LYS A O 1
ATOM 609 N N . LEU A 1 76 ? -7.985 -5.648 -10.872 1.00 91.19 76 LEU A N 1
ATOM 610 C CA . LEU A 1 76 ? -8.539 -5.184 -9.593 1.00 91.19 76 LEU A CA 1
ATOM 611 C C . LEU A 1 76 ? -7.452 -4.582 -8.693 1.00 91.19 76 LEU A C 1
ATOM 613 O O . LEU A 1 76 ? -7.750 -3.693 -7.903 1.00 91.19 76 LEU A O 1
ATOM 617 N N . PHE A 1 77 ? -6.193 -5.011 -8.828 1.00 91.75 77 PHE A N 1
ATOM 618 C CA . PHE A 1 77 ? -5.088 -4.395 -8.097 1.00 91.75 77 PHE A CA 1
ATOM 619 C C . PHE A 1 77 ? -4.776 -2.979 -8.606 1.00 91.75 77 PHE A C 1
ATOM 621 O O . PHE A 1 77 ? -4.524 -2.094 -7.794 1.00 91.75 77 PHE A O 1
ATOM 628 N N . GLU A 1 78 ? -4.880 -2.731 -9.914 1.00 93.50 78 GLU A N 1
ATOM 629 C CA . GLU A 1 78 ? -4.797 -1.374 -10.481 1.00 93.50 78 GLU A CA 1
ATOM 630 C C . GLU A 1 78 ? -5.968 -0.506 -10.020 1.00 93.50 78 GLU A C 1
ATOM 632 O O . GLU A 1 78 ? -5.750 0.592 -9.522 1.00 93.50 78 GLU A O 1
ATOM 637 N N . THR A 1 79 ? -7.196 -1.037 -10.057 1.00 95.12 79 THR A N 1
ATOM 638 C CA . THR A 1 79 ? -8.380 -0.327 -9.536 1.00 95.12 79 THR A CA 1
ATOM 639 C C . THR A 1 79 ? -8.198 0.062 -8.068 1.00 95.12 79 THR A C 1
ATOM 641 O O . THR A 1 79 ? -8.482 1.191 -7.677 1.00 95.12 79 THR A O 1
ATOM 644 N N . TRP A 1 80 ? -7.687 -0.857 -7.247 1.00 95.69 80 TRP A N 1
ATOM 645 C CA . TRP A 1 80 ? -7.362 -0.567 -5.855 1.00 95.69 80 TRP A CA 1
ATOM 646 C C . TRP A 1 80 ? -6.280 0.519 -5.724 1.00 95.69 80 TRP A C 1
ATOM 648 O O . TRP A 1 80 ? -6.408 1.405 -4.880 1.00 95.69 80 TRP A O 1
ATOM 658 N N . TRP A 1 81 ? -5.225 0.480 -6.546 1.00 95.69 81 TRP A N 1
ATOM 659 C CA . TRP A 1 81 ? -4.166 1.493 -6.505 1.00 95.69 81 TRP A CA 1
ATOM 660 C C . TRP A 1 81 ? -4.677 2.876 -6.915 1.00 95.69 81 TRP A C 1
ATOM 662 O O . TRP A 1 81 ? -4.305 3.881 -6.310 1.00 95.69 81 TRP A O 1
ATOM 672 N N . ASP A 1 82 ? -5.583 2.939 -7.888 1.00 96.19 82 ASP A N 1
ATOM 673 C CA . ASP A 1 82 ? -6.253 4.178 -8.270 1.00 96.19 82 ASP A CA 1
ATOM 674 C C . ASP A 1 82 ? -7.088 4.743 -7.117 1.00 96.19 82 ASP A C 1
ATOM 676 O O . ASP A 1 82 ? -6.947 5.925 -6.808 1.00 96.19 82 ASP A O 1
ATOM 680 N N . MET A 1 83 ? -7.838 3.910 -6.381 1.00 97.44 83 MET A N 1
ATOM 681 C CA . MET A 1 83 ? -8.543 4.354 -5.165 1.00 97.44 83 MET A CA 1
ATOM 682 C C . MET A 1 83 ? -7.584 4.983 -4.141 1.00 97.44 83 MET A C 1
ATOM 684 O O . MET A 1 83 ? -7.896 6.013 -3.538 1.00 97.44 83 MET A O 1
ATOM 688 N N . VAL A 1 84 ? -6.403 4.385 -3.946 1.00 96.38 84 VAL A N 1
ATOM 689 C CA . VAL A 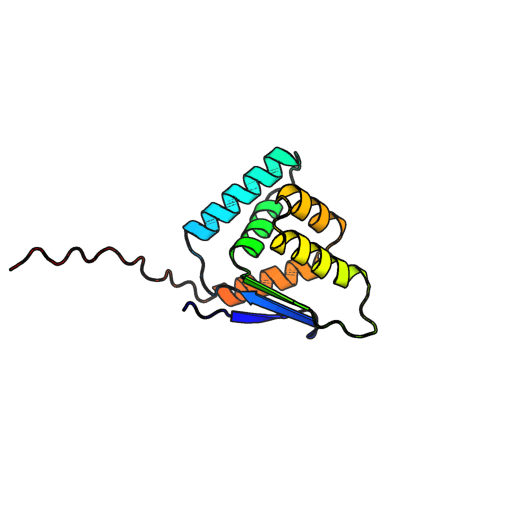1 84 ? -5.369 4.920 -3.046 1.00 96.38 84 VAL A CA 1
ATOM 690 C C . VAL A 1 84 ? -4.870 6.284 -3.532 1.00 96.38 84 VAL A C 1
ATOM 692 O O . VAL A 1 84 ? -4.830 7.227 -2.740 1.00 96.38 84 VAL A O 1
ATOM 695 N N . LYS A 1 85 ? -4.531 6.418 -4.821 1.00 94.94 85 LYS A N 1
ATOM 696 C CA . LYS A 1 85 ? -4.050 7.679 -5.419 1.00 94.94 85 LYS A CA 1
ATOM 697 C C . LYS A 1 85 ? -5.108 8.784 -5.408 1.00 94.94 85 LYS A C 1
ATOM 699 O O . LYS A 1 85 ? -4.770 9.951 -5.221 1.00 94.94 85 LYS A O 1
ATOM 704 N N . GLU A 1 86 ? -6.377 8.428 -5.581 1.00 96.81 86 GLU A N 1
ATOM 705 C CA . GLU A 1 86 ? -7.516 9.353 -5.522 1.00 96.81 86 GLU A CA 1
ATOM 706 C C . GLU A 1 86 ? -7.847 9.808 -4.091 1.00 96.81 86 GLU A C 1
ATOM 708 O O . GLU A 1 86 ? -8.638 10.733 -3.900 1.00 96.81 86 GLU A O 1
ATOM 713 N N . GLY A 1 87 ? -7.226 9.200 -3.075 1.00 94.62 87 GLY A N 1
ATOM 714 C CA . GLY A 1 87 ? -7.435 9.560 -1.675 1.00 94.62 87 GLY A CA 1
ATOM 715 C C . GLY A 1 87 ? -8.744 9.022 -1.097 1.00 94.62 87 GLY A C 1
ATOM 716 O O . GLY A 1 87 ? -9.279 9.608 -0.151 1.00 94.62 87 GLY A O 1
ATOM 717 N N . VAL A 1 88 ? -9.259 7.911 -1.640 1.00 96.62 88 VAL A N 1
ATOM 718 C CA . VAL A 1 88 ? -10.358 7.156 -1.022 1.00 96.62 88 VAL A CA 1
ATOM 719 C C . VAL A 1 88 ? -9.951 6.745 0.398 1.00 96.62 88 VAL A C 1
ATOM 721 O O . VAL A 1 88 ? -8.766 6.586 0.713 1.00 96.62 88 VAL A O 1
ATOM 724 N N . SER A 1 89 ? -10.925 6.625 1.305 1.00 94.94 89 SER A N 1
ATOM 725 C CA . SER A 1 89 ? -10.613 6.434 2.719 1.00 94.94 89 SER A CA 1
ATOM 726 C C . SER A 1 89 ? -9.794 5.151 2.957 1.00 94.94 89 SER A C 1
ATOM 728 O O . SER A 1 89 ? -10.068 4.121 2.333 1.00 94.94 89 SER A O 1
ATOM 730 N N . PRO A 1 90 ? -8.827 5.145 3.901 1.00 93.38 90 PRO A N 1
ATOM 731 C CA . PRO A 1 90 ? -7.998 3.963 4.150 1.00 93.38 90 PRO A CA 1
ATOM 732 C C . PRO A 1 90 ? -8.800 2.698 4.465 1.00 93.38 90 PRO A C 1
ATOM 734 O O . PRO A 1 90 ? -8.391 1.601 4.097 1.00 93.38 90 PRO A O 1
ATOM 737 N N . ALA A 1 91 ? -9.952 2.846 5.126 1.00 94.38 91 ALA A N 1
ATOM 738 C CA . ALA A 1 91 ? -10.840 1.738 5.448 1.00 94.38 91 ALA A CA 1
ATOM 739 C C . ALA A 1 91 ? -11.527 1.157 4.203 1.00 94.38 91 ALA A C 1
ATOM 741 O O . ALA A 1 91 ? -11.587 -0.061 4.067 1.00 94.38 91 ALA A O 1
ATOM 742 N N . GLU A 1 92 ? -12.009 1.999 3.286 1.00 96.50 92 GLU A N 1
ATOM 743 C CA . GLU A 1 92 ? -12.620 1.543 2.030 1.00 96.50 92 GLU A CA 1
ATOM 744 C C . GLU A 1 92 ? -11.585 0.890 1.113 1.00 96.50 92 GLU A C 1
ATOM 746 O O . GLU A 1 92 ? -11.827 -0.208 0.613 1.00 96.50 92 GLU A O 1
ATOM 751 N N . CYS A 1 93 ? -10.404 1.500 0.963 1.00 96.62 93 CYS A N 1
ATOM 752 C CA . CYS A 1 93 ? -9.294 0.902 0.219 1.00 96.62 93 CYS A CA 1
ATOM 753 C C . CYS A 1 93 ? -8.893 -0.453 0.807 1.00 96.62 93 CYS A C 1
ATOM 755 O O . CYS A 1 93 ? -8.683 -1.409 0.065 1.00 96.62 93 CYS A O 1
ATOM 757 N N . TYR A 1 94 ? -8.818 -0.556 2.138 1.00 96.25 94 TYR A N 1
ATOM 758 C CA . TYR A 1 94 ? -8.499 -1.811 2.812 1.00 96.25 94 TYR A CA 1
ATOM 759 C C . TYR A 1 94 ? -9.565 -2.881 2.560 1.00 96.25 94 TYR A C 1
ATOM 761 O O . TYR A 1 94 ? -9.221 -3.996 2.187 1.00 96.25 94 TYR A O 1
ATOM 769 N N . MET A 1 95 ? -10.852 -2.556 2.709 1.00 96.56 95 MET A N 1
ATOM 770 C CA . MET A 1 95 ? -11.935 -3.515 2.456 1.00 96.56 95 MET A CA 1
ATOM 771 C C . MET A 1 95 ? -11.942 -3.995 1.002 1.00 96.56 95 MET A C 1
ATOM 773 O O . MET A 1 95 ? -12.024 -5.194 0.756 1.00 96.56 95 MET A O 1
ATOM 777 N N . PHE A 1 96 ? -11.764 -3.088 0.038 1.00 96.62 96 PHE A N 1
ATOM 778 C CA . PHE A 1 96 ? -11.625 -3.487 -1.360 1.00 96.62 96 PHE A CA 1
ATOM 779 C C . PHE A 1 96 ? -10.421 -4.417 -1.552 1.00 96.62 96 PHE A C 1
ATOM 781 O O . PHE A 1 96 ? -10.541 -5.448 -2.214 1.00 96.62 96 PHE A O 1
ATOM 788 N N . TYR A 1 97 ? -9.276 -4.081 -0.950 1.00 94.88 97 TYR A N 1
ATOM 789 C CA . TYR A 1 97 ? -8.051 -4.868 -1.053 1.00 94.88 97 TYR A CA 1
ATOM 790 C C . TYR A 1 97 ? -8.243 -6.304 -0.573 1.00 94.88 97 TYR A C 1
ATOM 792 O O . TYR A 1 97 ? -7.921 -7.234 -1.308 1.00 94.88 97 TYR A O 1
ATOM 800 N N . ILE A 1 98 ? -8.780 -6.498 0.637 1.00 93.50 98 ILE A N 1
ATOM 801 C CA . ILE A 1 98 ? -8.904 -7.845 1.211 1.00 93.50 98 ILE A CA 1
ATOM 802 C C . ILE A 1 98 ? -9.862 -8.732 0.409 1.00 93.50 98 ILE A C 1
ATOM 804 O O . ILE A 1 98 ? -9.666 -9.944 0.358 1.00 93.50 98 ILE A O 1
ATOM 808 N N . ASP A 1 99 ? -10.891 -8.132 -0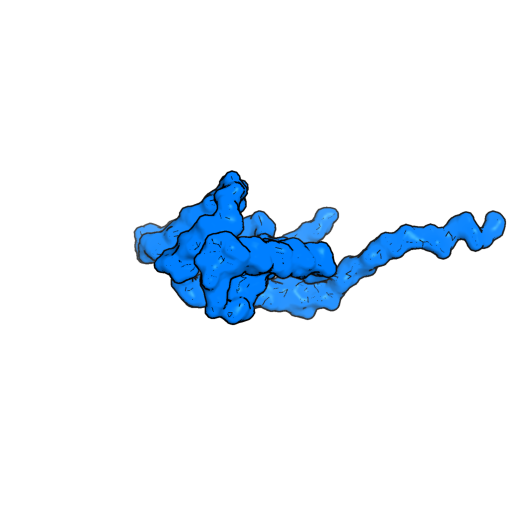.193 1.00 93.62 99 ASP A N 1
ATOM 809 C CA . ASP A 1 99 ? -11.943 -8.865 -0.893 1.00 93.62 99 ASP A CA 1
ATOM 810 C C . ASP A 1 99 ? -11.538 -9.219 -2.333 1.00 93.62 99 ASP A C 1
ATOM 812 O O . ASP A 1 99 ? -12.060 -10.181 -2.898 1.00 93.62 99 ASP A O 1
ATOM 816 N N . ASN A 1 100 ? -10.608 -8.463 -2.932 1.00 92.75 100 ASN A N 1
ATOM 817 C CA . ASN A 1 100 ? -10.340 -8.530 -4.373 1.00 92.75 100 ASN A CA 1
ATOM 818 C C . ASN A 1 100 ? -8.886 -8.836 -4.746 1.00 92.75 100 ASN A C 1
ATOM 820 O O . ASN A 1 100 ? -8.646 -9.362 -5.834 1.00 92.75 100 ASN A O 1
ATOM 824 N N . VAL A 1 101 ? -7.910 -8.514 -3.893 1.00 89.62 101 VAL A N 1
ATOM 825 C CA . VAL A 1 101 ? -6.488 -8.635 -4.241 1.00 89.62 101 VAL A CA 1
ATOM 826 C C . VAL A 1 101 ? -5.940 -9.987 -3.771 1.00 89.62 101 VAL A C 1
ATOM 828 O O . VAL A 1 101 ? -5.942 -10.273 -2.573 1.00 89.62 101 VAL A O 1
ATOM 831 N N . PRO A 1 102 ? -5.429 -10.841 -4.681 1.00 85.12 102 PRO A N 1
ATOM 832 C CA . PRO A 1 102 ? -4.888 -12.139 -4.301 1.00 85.12 102 PRO A CA 1
ATOM 833 C C . PRO A 1 102 ? -3.676 -12.033 -3.372 1.00 85.12 102 PRO A C 1
ATOM 835 O O . PRO A 1 102 ? -2.764 -11.239 -3.604 1.00 85.12 102 PRO A O 1
ATOM 838 N N . ASN A 1 103 ? -3.588 -12.954 -2.407 1.00 84.88 103 ASN A N 1
ATOM 839 C CA . ASN A 1 103 ? -2.455 -13.047 -1.478 1.00 84.88 103 ASN A CA 1
ATOM 840 C C . ASN A 1 103 ? -1.087 -13.137 -2.175 1.00 84.88 103 ASN A C 1
ATOM 842 O O . ASN A 1 103 ? -0.100 -12.671 -1.619 1.00 84.88 103 ASN A O 1
ATOM 846 N N . GLN A 1 104 ? -1.015 -13.704 -3.384 1.00 85.38 104 GLN A N 1
ATOM 847 C CA . GLN A 1 104 ? 0.234 -13.769 -4.152 1.00 85.38 104 GLN A CA 1
ATOM 848 C C . GLN A 1 104 ? 0.814 -12.372 -4.421 1.00 85.38 104 GLN A C 1
ATOM 850 O O . GLN A 1 104 ? 2.001 -12.154 -4.199 1.00 85.38 104 GLN A O 1
ATOM 855 N N . ILE A 1 105 ? -0.030 -11.415 -4.825 1.00 84.44 105 ILE A N 1
ATOM 856 C CA . ILE A 1 105 ? 0.385 -10.023 -5.063 1.00 84.44 105 ILE A CA 1
ATOM 857 C C . ILE A 1 105 ? 0.883 -9.407 -3.752 1.00 84.44 105 ILE A C 1
ATOM 859 O O . ILE A 1 105 ? 1.925 -8.757 -3.711 1.00 84.44 105 ILE A O 1
ATOM 863 N N . THR A 1 106 ? 0.169 -9.676 -2.656 1.00 86.50 106 THR A N 1
ATOM 864 C CA . THR A 1 106 ? 0.536 -9.241 -1.305 1.00 86.50 106 THR A CA 1
ATOM 865 C C . THR A 1 106 ? 1.925 -9.723 -0.891 1.00 86.50 106 THR A C 1
ATOM 867 O O . THR A 1 106 ? 2.697 -8.949 -0.321 1.00 86.50 106 THR A O 1
ATOM 870 N N . TYR A 1 107 ? 2.251 -10.990 -1.160 1.00 88.06 107 TYR A N 1
ATOM 871 C CA . TYR A 1 107 ? 3.549 -11.565 -0.815 1.00 88.06 107 TYR A CA 1
ATOM 872 C C . TYR A 1 107 ? 4.677 -10.962 -1.646 1.00 88.06 107 TYR A C 1
ATOM 874 O O . TYR A 1 107 ? 5.667 -10.518 -1.072 1.00 88.06 107 TYR A O 1
ATOM 882 N N . GLU A 1 108 ? 4.509 -10.866 -2.963 1.00 87.06 108 GLU A N 1
ATOM 883 C CA . GLU A 1 108 ? 5.536 -10.300 -3.844 1.00 87.06 108 GLU A CA 1
ATOM 884 C C . GLU A 1 108 ? 5.804 -8.824 -3.546 1.00 87.06 108 GLU A C 1
ATOM 886 O O . GLU A 1 108 ? 6.955 -8.391 -3.508 1.00 87.06 108 GLU A O 1
ATOM 891 N N . TRP A 1 109 ? 4.758 -8.054 -3.243 1.00 88.62 109 TRP A N 1
ATOM 892 C CA . TRP A 1 109 ? 4.913 -6.664 -2.826 1.00 88.62 109 TRP A CA 1
ATOM 893 C C . TRP A 1 109 ? 5.676 -6.553 -1.498 1.00 88.62 109 TRP A C 1
ATOM 895 O O . TRP A 1 109 ? 6.563 -5.710 -1.350 1.00 88.62 109 TRP A O 1
ATOM 905 N N . GLN A 1 110 ? 5.394 -7.439 -0.536 1.00 89.88 110 GLN A N 1
ATOM 906 C CA . GLN A 1 110 ? 6.134 -7.486 0.725 1.00 89.88 110 GLN A CA 1
ATOM 907 C C . GLN A 1 110 ? 7.602 -7.886 0.524 1.00 89.88 110 GLN A C 1
ATOM 909 O O . GLN A 1 110 ? 8.480 -7.324 1.180 1.00 89.88 110 GLN A O 1
ATOM 914 N N . GLU A 1 111 ? 7.882 -8.841 -0.360 1.00 88.94 111 GLU A N 1
ATOM 915 C CA . GLU A 1 111 ? 9.246 -9.236 -0.711 1.00 88.94 111 GLU A CA 1
ATOM 916 C C . GLU A 1 111 ? 10.001 -8.086 -1.379 1.00 88.94 111 GLU A C 1
ATOM 918 O O . GLU A 1 111 ? 11.113 -7.777 -0.953 1.00 88.94 111 GLU A O 1
ATOM 923 N N . ALA A 1 112 ? 9.383 -7.389 -2.338 1.00 87.81 112 ALA A N 1
ATOM 924 C CA . ALA A 1 112 ? 9.953 -6.206 -2.979 1.00 87.81 112 ALA A CA 1
ATOM 925 C C . ALA A 1 112 ? 10.283 -5.104 -1.960 1.00 87.81 112 ALA A C 1
ATOM 927 O O . ALA A 1 112 ? 11.372 -4.524 -2.005 1.00 87.81 112 ALA A O 1
ATOM 928 N N . LEU A 1 113 ? 9.378 -4.865 -1.003 1.00 89.12 113 LEU A N 1
ATOM 929 C CA . LEU A 1 113 ? 9.581 -3.910 0.084 1.00 89.12 113 LEU A CA 1
ATOM 930 C C . LEU A 1 113 ? 10.742 -4.323 0.996 1.00 89.12 113 LEU A C 1
ATOM 932 O O . LEU A 1 113 ? 11.634 -3.524 1.279 1.00 89.12 113 LEU A O 1
ATOM 936 N N . ASN A 1 114 ? 10.759 -5.580 1.441 1.00 88.38 114 ASN A N 1
ATOM 937 C CA . ASN A 1 114 ? 11.826 -6.107 2.290 1.00 88.38 114 ASN A CA 1
ATOM 938 C C . ASN A 1 114 ? 13.180 -6.034 1.579 1.00 88.38 114 ASN A C 1
ATOM 940 O O . ASN A 1 114 ? 14.176 -5.660 2.195 1.00 88.38 114 ASN A O 1
ATOM 944 N N . ASP A 1 115 ? 13.211 -6.348 0.285 1.00 84.69 115 ASP A N 1
ATOM 945 C CA . ASP A 1 115 ? 14.389 -6.255 -0.566 1.00 84.69 115 ASP A CA 1
ATOM 946 C C . ASP A 1 115 ? 14.909 -4.827 -0.703 1.00 84.69 115 ASP A C 1
ATOM 948 O O . ASP A 1 115 ? 16.120 -4.616 -0.604 1.00 84.69 115 ASP A O 1
ATOM 952 N N . ALA A 1 116 ? 14.018 -3.856 -0.920 1.00 83.81 116 ALA A N 1
ATOM 953 C CA . ALA A 1 116 ? 14.378 -2.443 -0.965 1.00 83.81 116 ALA A CA 1
ATOM 954 C C . ALA A 1 116 ? 14.966 -1.988 0.381 1.00 83.81 116 ALA A C 1
ATOM 956 O O . ALA A 1 116 ? 15.997 -1.319 0.415 1.00 83.81 116 ALA A O 1
ATOM 957 N N . HIS A 1 117 ? 14.377 -2.447 1.488 1.00 83.38 117 HIS A N 1
ATOM 958 C CA . HIS A 1 117 ? 14.779 -2.110 2.853 1.00 83.38 117 HIS A CA 1
ATOM 959 C C . HIS A 1 117 ? 15.953 -2.929 3.416 1.00 83.38 117 HIS A C 1
ATOM 961 O O . HIS A 1 117 ? 16.363 -2.681 4.553 1.00 83.38 117 HIS A O 1
ATOM 967 N N . LYS A 1 118 ? 16.548 -3.865 2.656 1.00 76.31 118 LYS A N 1
ATOM 968 C CA . LYS A 1 118 ? 17.761 -4.604 3.082 1.00 76.31 118 LYS A CA 1
ATOM 969 C C . LYS A 1 118 ? 18.911 -3.667 3.460 1.00 76.31 118 LYS A C 1
ATOM 971 O O . LYS A 1 118 ? 19.780 -4.037 4.246 1.00 76.31 118 LYS A O 1
ATOM 976 N N . ILE A 1 119 ? 18.907 -2.445 2.929 1.00 57.38 119 ILE A N 1
ATOM 977 C CA . ILE A 1 119 ? 19.832 -1.376 3.293 1.00 57.38 119 ILE A CA 1
ATOM 978 C C . ILE A 1 119 ? 19.133 -0.468 4.313 1.00 57.38 119 ILE A C 1
ATOM 980 O O . ILE A 1 119 ? 18.791 0.675 4.023 1.00 57.38 119 ILE A O 1
ATOM 984 N N . TRP A 1 120 ? 18.920 -0.960 5.537 1.00 54.41 120 TRP A N 1
ATOM 985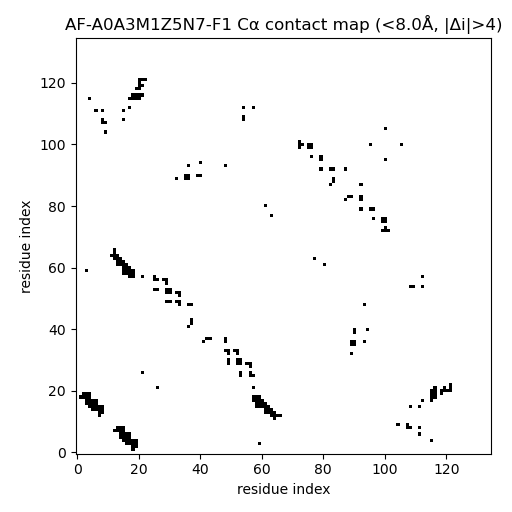 C CA . TRP A 1 120 ? 18.547 -0.073 6.638 1.00 54.41 120 TRP A CA 1
ATOM 986 C C . TRP A 1 120 ? 19.757 0.789 6.988 1.00 54.41 120 TRP A C 1
ATOM 988 O O . TRP A 1 120 ? 20.658 0.385 7.724 1.00 54.41 120 TRP A O 1
ATOM 998 N N . LYS A 1 121 ? 19.801 1.987 6.418 1.00 53.56 121 LYS A N 1
ATOM 999 C CA . LYS A 1 121 ? 20.536 3.096 7.004 1.00 53.56 121 LYS A CA 1
ATOM 1000 C C . LYS A 1 121 ? 19.484 4.136 7.333 1.00 53.56 121 LYS A C 1
ATOM 1002 O O . LYS A 1 121 ? 18.878 4.639 6.386 1.00 53.56 121 LYS A O 1
ATOM 1007 N N . PRO A 1 122 ? 19.234 4.455 8.616 1.00 52.22 122 PRO A N 1
ATOM 1008 C CA . PRO A 1 122 ? 18.571 5.712 8.893 1.00 52.22 122 PRO A CA 1
ATOM 1009 C C . PRO A 1 122 ? 19.388 6.764 8.133 1.00 52.22 122 PRO A C 1
ATOM 1011 O O . PRO A 1 122 ? 20.616 6.793 8.302 1.00 52.22 122 PRO A O 1
ATOM 1014 N N . PRO A 1 123 ? 18.782 7.564 7.232 1.00 52.47 123 PRO A N 1
ATOM 1015 C CA . PRO A 1 123 ? 19.403 8.830 6.880 1.00 52.47 123 PRO A CA 1
ATOM 1016 C C . PRO A 1 123 ? 19.736 9.428 8.234 1.00 52.47 123 PRO A C 1
ATOM 1018 O O . PRO A 1 123 ? 18.831 9.465 9.069 1.00 52.47 123 PRO A O 1
ATOM 1021 N N . SER A 1 124 ? 21.012 9.724 8.505 1.00 51.59 124 SER A N 1
ATOM 1022 C CA . SER A 1 124 ? 21.389 10.403 9.740 1.00 51.59 124 SER A CA 1
ATOM 1023 C C . SER A 1 124 ? 20.349 11.493 9.913 1.00 51.59 124 SER A C 1
ATOM 1025 O O . SER A 1 124 ? 20.266 12.363 9.038 1.00 51.59 124 SER A O 1
ATOM 1027 N N . GLU A 1 125 ? 19.472 11.358 10.915 1.00 48.06 125 GLU A N 1
ATOM 1028 C CA . GLU A 1 125 ? 18.582 12.445 11.282 1.00 48.06 125 GLU A CA 1
ATOM 1029 C C . GLU A 1 125 ? 19.534 13.620 11.354 1.00 48.06 125 GLU A C 1
ATOM 1031 O O . GLU A 1 125 ? 20.558 13.519 12.036 1.00 48.06 125 GLU A O 1
ATOM 1036 N N . GLN A 1 126 ? 19.332 14.615 10.488 1.00 43.62 126 GLN A N 1
ATOM 1037 C CA . GLN A 1 126 ? 20.125 15.826 10.528 1.00 43.62 126 GLN A CA 1
ATOM 1038 C C . GLN A 1 126 ? 19.813 16.403 11.899 1.00 43.62 126 GLN A C 1
ATOM 1040 O O . GLN A 1 126 ? 18.826 17.114 12.071 1.00 43.62 126 GLN A O 1
ATOM 1045 N N . MET A 1 127 ? 20.588 15.983 12.898 1.00 42.00 127 MET A N 1
ATOM 1046 C CA . MET A 1 127 ? 20.668 16.678 14.153 1.00 42.00 127 MET A CA 1
ATOM 1047 C C . MET A 1 127 ? 21.047 18.088 13.713 1.00 42.00 127 MET A C 1
ATOM 1049 O O . MET A 1 127 ? 22.001 18.223 12.939 1.00 42.00 127 MET A O 1
ATOM 1053 N N . PRO A 1 128 ? 20.247 19.110 14.054 1.00 39.78 128 PRO A N 1
ATOM 1054 C CA . PRO A 1 128 ? 20.659 20.476 13.788 1.00 39.78 128 PRO A CA 1
ATOM 1055 C C . PRO A 1 128 ? 22.073 20.611 14.345 1.00 39.78 128 PRO A C 1
ATOM 1057 O O . PRO A 1 128 ? 22.306 20.152 15.461 1.00 39.78 128 PRO A O 1
ATOM 1060 N N . ASP A 1 129 ? 23.006 21.126 13.542 1.00 47.00 129 ASP A N 1
ATOM 1061 C CA . ASP A 1 129 ? 24.407 21.262 13.931 1.00 47.00 129 ASP A CA 1
ATOM 1062 C C . ASP A 1 129 ? 24.484 22.036 15.261 1.00 47.00 129 ASP A C 1
ATOM 1064 O O . ASP A 1 129 ? 24.477 23.267 15.287 1.00 47.00 129 ASP A O 1
ATOM 1068 N N . GLU A 1 130 ? 24.549 21.324 16.387 1.00 48.56 130 GLU A N 1
ATOM 1069 C CA . GLU A 1 130 ? 24.930 21.866 17.690 1.00 48.56 130 GLU A CA 1
ATOM 1070 C C . GLU A 1 130 ? 26.448 22.068 17.693 1.00 48.56 130 GLU A C 1
ATOM 1072 O O . GLU A 1 130 ? 27.157 21.513 18.515 1.00 48.56 130 GLU A O 1
ATOM 1077 N N . GLU A 1 131 ? 26.975 22.846 16.750 1.00 50.16 131 GLU A N 1
ATOM 1078 C CA . GLU A 1 131 ? 28.365 23.305 16.766 1.00 50.16 131 GLU A CA 1
ATOM 1079 C C . GLU A 1 131 ? 28.474 24.671 16.065 1.00 50.16 131 GLU A C 1
ATOM 1081 O O . GLU A 1 131 ? 29.142 24.860 15.053 1.00 50.16 131 GLU A O 1
ATOM 1086 N N . ALA A 1 132 ? 27.801 25.669 16.645 1.00 46.34 132 ALA A N 1
ATOM 1087 C CA . ALA A 1 132 ? 28.117 27.085 16.433 1.00 46.34 132 ALA A CA 1
ATOM 1088 C C . ALA A 1 132 ? 28.244 27.869 17.755 1.00 46.34 132 ALA A C 1
ATOM 1090 O O . ALA A 1 132 ? 28.153 29.092 17.767 1.00 46.34 132 ALA A O 1
ATOM 1091 N N . GLU A 1 133 ? 28.507 27.184 18.872 1.00 48.06 133 GLU A N 1
ATOM 1092 C CA . GLU A 1 133 ? 29.005 27.811 20.100 1.00 48.06 133 GLU A CA 1
ATOM 1093 C C . GLU A 1 133 ? 30.336 27.170 20.497 1.00 48.06 133 GLU A C 1
ATOM 1095 O O . GLU A 1 133 ? 30.389 26.282 21.345 1.00 48.06 133 GLU A O 1
ATOM 1100 N N . LYS A 1 134 ? 31.416 27.613 19.840 1.00 44.78 134 LYS A N 1
ATOM 1101 C CA . LYS A 1 134 ? 32.780 27.727 20.393 1.00 44.78 134 LYS A CA 1
ATOM 1102 C C . LYS A 1 134 ? 33.729 28.305 19.340 1.00 44.78 134 LYS A C 1
ATOM 1104 O O . LYS A 1 134 ? 34.393 27.564 18.619 1.00 44.78 134 LYS A O 1
ATOM 1109 N N . ASN A 1 135 ? 33.763 29.636 19.261 1.00 37.97 135 ASN A N 1
ATOM 1110 C CA . ASN A 1 135 ? 34.967 30.482 19.360 1.00 37.97 135 ASN A CA 1
ATOM 1111 C C . ASN A 1 135 ? 34.661 31.916 18.931 1.00 37.97 135 ASN A C 1
ATOM 1113 O O . ASN A 1 135 ? 34.330 32.121 17.744 1.00 37.97 135 ASN A O 1
#